Protein AF-A0A357J314-F1 (afdb_monomer_lite)

Structure (mmCIF, N/CA/C/O backbone):
data_AF-A0A357J314-F1
#
_entry.id   AF-A0A357J314-F1
#
loop_
_atom_site.group_PDB
_atom_site.id
_atom_site.type_symbol
_atom_site.label_atom_id
_atom_site.label_alt_id
_atom_site.label_comp_id
_atom_site.label_asym_id
_atom_site.label_entity_id
_atom_site.label_seq_id
_atom_site.pdbx_PDB_ins_code
_atom_site.Cartn_x
_atom_site.Cartn_y
_atom_site.Cartn_z
_atom_site.occupancy
_atom_site.B_iso_or_equiv
_atom_site.auth_seq_id
_atom_site.auth_comp_id
_atom_site.auth_asym_id
_atom_site.auth_atom_id
_atom_site.pdbx_PDB_model_num
ATOM 1 N N . THR A 1 1 ? 18.675 20.549 -13.253 1.00 74.50 1 THR A N 1
ATOM 2 C CA . THR A 1 1 ? 19.525 21.330 -12.322 1.00 74.50 1 THR A CA 1
ATOM 3 C C . THR A 1 1 ? 19.207 20.917 -10.888 1.00 74.50 1 THR A C 1
ATOM 5 O O . THR A 1 1 ? 18.113 20.408 -10.665 1.00 74.50 1 THR A O 1
ATOM 8 N N . PRO A 1 2 ? 20.093 21.130 -9.898 1.00 79.44 2 PRO A N 1
ATOM 9 C CA . PRO A 1 2 ? 19.825 20.752 -8.498 1.00 79.44 2 PRO A CA 1
ATOM 10 C C . PRO A 1 2 ? 18.521 21.341 -7.917 1.00 79.44 2 PRO A C 1
ATOM 12 O O . PRO A 1 2 ? 17.853 20.723 -7.087 1.00 79.44 2 PRO A O 1
ATOM 15 N N . ALA A 1 3 ? 18.118 22.524 -8.393 1.00 76.69 3 ALA A N 1
ATOM 16 C CA . ALA A 1 3 ? 16.853 23.160 -8.027 1.00 76.69 3 ALA A CA 1
ATOM 17 C C . ALA A 1 3 ? 15.620 22.394 -8.553 1.00 76.69 3 ALA A C 1
ATOM 19 O O . ALA A 1 3 ? 14.640 22.232 -7.828 1.00 76.69 3 ALA A O 1
ATOM 20 N N . GLU A 1 4 ? 15.676 21.875 -9.783 1.00 78.06 4 GLU A N 1
ATOM 21 C CA . GLU A 1 4 ? 14.593 21.078 -10.384 1.00 78.06 4 GLU A CA 1
ATOM 22 C C . GLU A 1 4 ? 14.422 19.723 -9.682 1.00 78.06 4 GLU A C 1
ATOM 24 O O . GLU A 1 4 ? 13.295 19.294 -9.433 1.00 78.06 4 GLU A O 1
ATOM 29 N N . GLU A 1 5 ? 15.523 19.070 -9.299 1.00 80.06 5 GLU A N 1
ATOM 30 C CA . GLU A 1 5 ? 15.489 17.813 -8.536 1.00 80.06 5 GLU A CA 1
ATOM 31 C C . GLU A 1 5 ? 14.842 18.006 -7.157 1.00 80.06 5 GLU A C 1
ATOM 33 O O . GLU A 1 5 ? 14.001 17.207 -6.741 1.00 80.06 5 GLU A O 1
ATOM 38 N N . THR A 1 6 ? 15.164 19.109 -6.476 1.00 87.19 6 THR A N 1
ATOM 39 C CA . THR A 1 6 ? 14.591 19.452 -5.164 1.00 87.19 6 THR A CA 1
ATOM 40 C C . THR A 1 6 ? 13.088 19.742 -5.257 1.00 87.19 6 THR A C 1
ATOM 42 O O . THR A 1 6 ? 12.303 19.292 -4.414 1.00 87.19 6 THR A O 1
ATOM 45 N N . ALA A 1 7 ? 12.658 20.450 -6.306 1.00 87.62 7 ALA A N 1
ATOM 46 C CA . ALA A 1 7 ? 11.243 20.707 -6.570 1.00 87.62 7 ALA A CA 1
ATOM 47 C C . ALA A 1 7 ? 10.473 19.406 -6.858 1.00 87.62 7 ALA A C 1
ATOM 49 O O . ALA A 1 7 ? 9.392 19.192 -6.306 1.00 87.62 7 ALA A O 1
ATOM 50 N N . MET A 1 8 ? 11.054 18.502 -7.654 1.00 87.44 8 MET A N 1
ATOM 51 C CA . MET A 1 8 ? 10.465 17.194 -7.955 1.00 87.44 8 MET A CA 1
ATOM 52 C C . MET A 1 8 ? 10.308 16.332 -6.696 1.00 87.44 8 MET A C 1
ATOM 54 O O . MET A 1 8 ? 9.241 15.765 -6.459 1.00 87.44 8 MET A O 1
ATOM 58 N N . GLN A 1 9 ? 11.340 16.259 -5.852 1.00 88.62 9 GLN A N 1
ATOM 59 C CA . GLN A 1 9 ? 11.272 15.525 -4.584 1.00 88.62 9 GLN A CA 1
ATOM 60 C C . GLN A 1 9 ? 10.189 16.087 -3.657 1.00 88.62 9 GLN A C 1
ATOM 62 O O . GLN A 1 9 ? 9.415 15.323 -3.077 1.00 88.62 9 GLN A O 1
ATOM 67 N N . SER A 1 10 ? 10.092 17.415 -3.562 1.00 91.75 10 SER A N 1
ATOM 68 C CA . SER A 1 10 ? 9.077 18.090 -2.745 1.00 91.75 10 SER A CA 1
ATOM 69 C C . SER A 1 10 ? 7.663 17.778 -3.237 1.00 91.75 10 SER A C 1
ATOM 71 O O . SER A 1 10 ? 6.792 17.427 -2.441 1.00 91.75 10 SER A O 1
ATOM 73 N N . PHE A 1 11 ? 7.451 17.811 -4.554 1.00 90.88 11 PHE A N 1
ATOM 74 C CA . PHE A 1 11 ? 6.178 17.453 -5.175 1.00 90.88 11 PHE A CA 1
ATOM 75 C C . PHE A 1 11 ? 5.784 15.994 -4.903 1.00 90.88 11 PHE A C 1
ATOM 77 O O . PHE A 1 11 ? 4.656 15.715 -4.491 1.00 90.88 11 PHE A O 1
ATOM 84 N N . ILE A 1 12 ? 6.717 15.051 -5.076 1.00 88.44 12 ILE A N 1
ATOM 85 C CA . ILE A 1 12 ? 6.486 13.627 -4.783 1.00 88.44 12 ILE A CA 1
ATOM 86 C C . ILE A 1 12 ? 6.124 13.431 -3.306 1.00 88.44 12 ILE A C 1
ATOM 88 O O . ILE A 1 12 ? 5.195 12.681 -2.989 1.00 88.44 12 ILE A O 1
ATOM 92 N N . HIS A 1 13 ? 6.815 14.130 -2.404 1.00 88.19 13 HIS A N 1
ATOM 93 C CA . HIS A 1 13 ? 6.535 14.069 -0.975 1.00 88.19 13 HIS A CA 1
ATOM 94 C C . HIS A 1 13 ? 5.131 14.591 -0.642 1.00 88.19 13 HIS A C 1
ATOM 96 O O . HIS A 1 13 ? 4.372 13.919 0.060 1.00 88.19 13 HIS A O 1
AT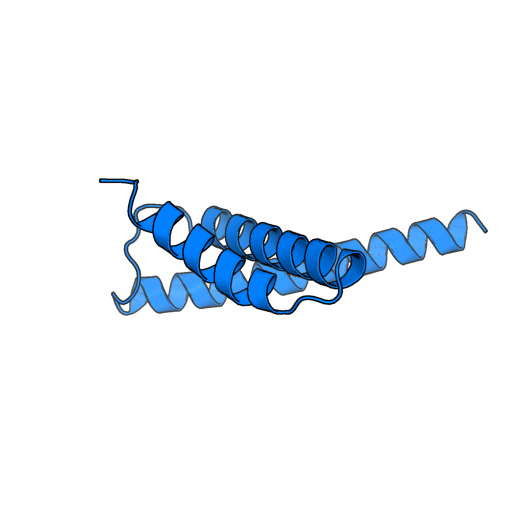OM 102 N N . GLU A 1 14 ? 4.750 15.746 -1.190 1.00 93.38 14 GLU A N 1
ATOM 103 C CA . GLU A 1 14 ? 3.425 16.341 -0.995 1.00 93.38 14 GLU A CA 1
ATOM 104 C C . GLU A 1 14 ? 2.311 15.420 -1.511 1.00 93.38 14 GLU A C 1
ATOM 106 O O . GLU A 1 14 ? 1.295 15.216 -0.838 1.00 93.38 14 GLU A O 1
ATOM 111 N N . MET A 1 15 ? 2.507 14.802 -2.681 1.00 90.25 15 MET A N 1
ATOM 112 C CA . MET A 1 15 ? 1.582 13.789 -3.180 1.00 90.25 15 MET A CA 1
ATOM 113 C C . MET A 1 15 ? 1.454 12.640 -2.181 1.00 90.25 15 MET A C 1
ATOM 115 O O . MET A 1 15 ? 0.338 12.322 -1.768 1.00 90.25 15 MET A O 1
ATOM 119 N N . GLY A 1 16 ? 2.572 12.050 -1.745 1.00 88.06 16 GLY A N 1
ATOM 120 C CA . GLY A 1 16 ? 2.578 10.956 -0.771 1.00 88.06 16 GLY A CA 1
ATOM 121 C C . GLY A 1 16 ? 1.790 11.289 0.500 1.00 88.06 16 GLY A C 1
ATOM 122 O O . GLY A 1 16 ? 0.951 10.497 0.937 1.00 88.06 16 GLY A O 1
ATOM 123 N N . GLN A 1 17 ? 1.969 12.498 1.037 1.00 90.69 17 GLN A N 1
ATOM 124 C CA . GLN A 1 17 ? 1.219 12.983 2.199 1.00 90.69 17 GLN A CA 1
ATOM 125 C C . GLN A 1 17 ? -0.290 13.107 1.930 1.00 90.69 17 GLN A C 1
ATOM 127 O O . GLN A 1 17 ? -1.103 12.705 2.772 1.00 90.69 17 GLN A O 1
ATOM 132 N N . LYS A 1 18 ? -0.695 13.618 0.759 1.00 93.81 18 LYS A N 1
ATOM 133 C CA . LYS A 1 18 ? -2.115 13.710 0.364 1.00 93.81 18 LYS A CA 1
ATOM 134 C C . LYS A 1 18 ? -2.765 12.329 0.270 1.00 93.81 18 LYS A C 1
ATOM 136 O O . LYS A 1 18 ? -3.860 12.131 0.803 1.00 93.81 18 LYS A O 1
ATOM 141 N N . TRP A 1 19 ? -2.091 11.366 -0.359 1.00 92.88 19 TRP A N 1
ATOM 142 C CA . TRP A 1 19 ? -2.574 9.985 -0.461 1.00 92.88 19 TRP A CA 1
ATOM 143 C C . T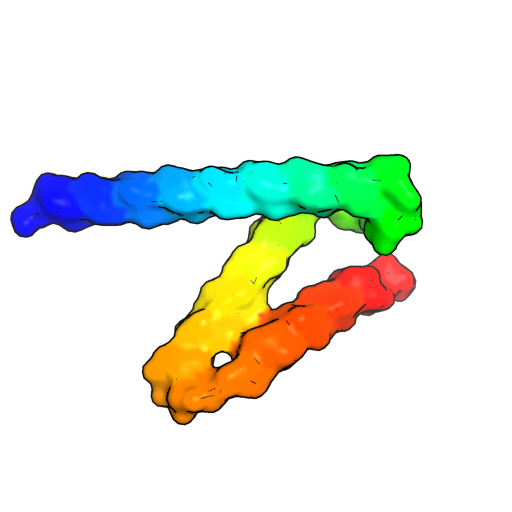RP A 1 19 ? -2.697 9.328 0.915 1.00 92.88 19 TRP A C 1
ATOM 145 O O . TRP A 1 19 ? -3.741 8.754 1.232 1.00 92.88 19 TRP A O 1
ATOM 155 N N . GLN A 1 20 ? -1.683 9.483 1.770 1.00 92.50 20 GLN A N 1
ATOM 156 C CA . GLN A 1 20 ? -1.713 8.957 3.133 1.00 92.50 20 GLN A CA 1
ATOM 157 C C . GLN A 1 20 ? -2.863 9.556 3.949 1.00 92.50 20 GLN A C 1
ATOM 159 O O . GLN A 1 20 ? -3.584 8.825 4.624 1.00 92.50 20 GLN A O 1
ATOM 164 N N . THR A 1 21 ? -3.086 10.866 3.851 1.00 95.62 21 THR A N 1
ATOM 165 C CA . THR A 1 21 ? -4.173 11.554 4.564 1.00 95.62 21 THR A CA 1
ATOM 166 C C . THR A 1 21 ? -5.546 11.019 4.154 1.00 95.62 21 THR A C 1
ATOM 168 O O . THR A 1 21 ? -6.380 10.723 5.013 1.00 95.62 21 THR A O 1
ATOM 171 N N . ARG A 1 22 ? -5.772 10.827 2.848 1.00 95.8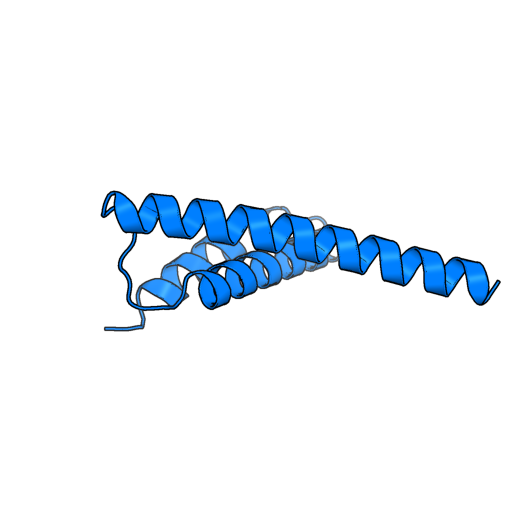8 22 ARG A N 1
ATOM 172 C CA . ARG A 1 22 ? -7.023 10.256 2.323 1.00 95.88 22 ARG A CA 1
ATOM 173 C C . ARG A 1 22 ? -7.245 8.822 2.798 1.00 95.88 22 ARG A C 1
ATOM 175 O O . ARG A 1 22 ? -8.346 8.496 3.237 1.00 95.88 22 ARG A O 1
ATOM 182 N N . LEU A 1 23 ? -6.205 7.990 2.773 1.00 93.88 23 LEU A N 1
ATOM 183 C CA . LEU A 1 23 ? -6.281 6.610 3.260 1.00 93.88 23 LEU A CA 1
ATOM 184 C C . LEU A 1 23 ? -6.579 6.544 4.759 1.00 93.88 23 LEU A C 1
ATOM 186 O O . LEU A 1 23 ? -7.413 5.749 5.178 1.00 93.88 23 LEU A O 1
ATOM 190 N N . ILE A 1 24 ? -5.967 7.412 5.568 1.00 95.56 24 ILE A N 1
ATOM 191 C CA . ILE A 1 24 ? -6.260 7.494 7.006 1.00 95.56 24 ILE A CA 1
ATOM 192 C C . ILE A 1 24 ? -7.730 7.838 7.242 1.00 95.56 24 ILE A C 1
ATOM 194 O O . ILE A 1 24 ? -8.373 7.209 8.082 1.00 95.56 24 ILE A O 1
ATOM 198 N N . ALA A 1 25 ? -8.263 8.827 6.521 1.00 96.38 25 ALA A N 1
ATOM 199 C CA . ALA A 1 25 ? -9.662 9.224 6.645 1.00 96.38 25 ALA A CA 1
ATOM 200 C C . ALA A 1 25 ? -10.612 8.077 6.266 1.00 96.38 25 ALA A C 1
ATOM 202 O O . ALA A 1 25 ? -11.561 7.803 6.999 1.00 96.38 25 ALA A O 1
ATOM 203 N N . TYR A 1 26 ? -10.314 7.369 5.173 1.00 94.06 26 TYR A N 1
ATOM 204 C CA . TYR A 1 26 ? -11.065 6.187 4.754 1.00 94.06 26 TYR A CA 1
ATOM 205 C C . TYR A 1 26 ? -11.034 5.081 5.818 1.00 94.06 26 TYR A C 1
ATOM 207 O O . TYR A 1 26 ? -12.083 4.636 6.273 1.00 94.06 26 TYR A O 1
ATOM 215 N N . ILE A 1 27 ? -9.848 4.703 6.299 1.00 93.00 27 ILE A N 1
ATOM 216 C CA . ILE A 1 27 ? -9.687 3.652 7.314 1.00 93.00 27 ILE A CA 1
ATOM 217 C C . ILE A 1 27 ? -10.427 4.014 8.608 1.00 93.00 27 ILE A C 1
ATOM 219 O O . ILE A 1 27 ? -11.129 3.180 9.174 1.00 93.00 27 ILE A O 1
ATOM 223 N N . ARG A 1 28 ? -10.330 5.271 9.064 1.00 95.00 28 ARG A N 1
ATOM 224 C CA . ARG A 1 28 ? -11.072 5.751 10.242 1.00 95.00 28 ARG A CA 1
ATOM 225 C C . ARG A 1 28 ? -12.583 5.635 10.059 1.00 95.00 28 ARG A C 1
ATOM 227 O O . ARG A 1 28 ? -13.264 5.262 11.010 1.00 95.00 28 ARG A O 1
ATOM 234 N N . LYS A 1 29 ? -13.094 5.934 8.862 1.00 95.06 29 LYS A N 1
ATOM 235 C CA . LYS A 1 29 ? -14.515 5.780 8.532 1.00 95.06 29 LYS A CA 1
ATOM 236 C C . LYS A 1 29 ? -14.940 4.312 8.587 1.00 95.06 29 LYS A C 1
ATOM 238 O O . LYS A 1 29 ? -15.937 4.001 9.228 1.00 95.06 29 LYS A O 1
ATOM 243 N N . GLU A 1 30 ? -14.178 3.401 7.986 1.00 92.19 30 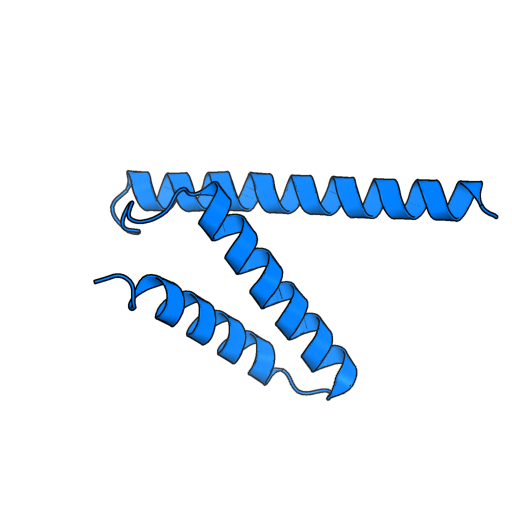GLU A N 1
ATOM 244 C CA . GLU A 1 30 ? -14.504 1.967 8.026 1.00 92.19 30 GLU A CA 1
ATOM 245 C C . GLU A 1 30 ? -14.457 1.410 9.466 1.00 92.19 30 GLU A C 1
ATOM 247 O O . GLU A 1 30 ? -15.322 0.629 9.865 1.00 92.19 30 GLU A O 1
ATOM 252 N N . MET A 1 31 ? -13.523 1.896 10.293 1.00 92.81 31 MET A N 1
ATOM 253 C CA . MET A 1 31 ? -13.460 1.595 11.732 1.00 92.81 31 MET A CA 1
ATOM 254 C C . MET A 1 31 ? -14.601 2.213 12.554 1.00 92.81 31 MET A C 1
ATOM 256 O O . MET A 1 31 ? -14.923 1.711 13.635 1.00 92.81 31 MET A O 1
ATOM 260 N N . SER A 1 32 ? -15.183 3.338 12.125 1.00 94.31 32 SER A N 1
ATOM 261 C CA . SER A 1 32 ? -16.310 3.954 12.837 1.00 94.31 32 SER A CA 1
ATOM 262 C C . SER A 1 32 ? -17.619 3.218 12.578 1.00 94.31 32 SER A C 1
ATOM 264 O O . SER A 1 32 ? -18.481 3.218 13.447 1.00 94.31 32 SER A O 1
ATOM 266 N N . ILE A 1 33 ? -17.748 2.568 11.417 1.00 95.06 33 ILE A N 1
ATOM 267 C CA . ILE A 1 33 ? -18.925 1.768 11.040 1.00 95.06 33 ILE A CA 1
ATOM 268 C C . ILE A 1 33 ? -18.758 0.266 11.323 1.00 95.06 33 ILE A C 1
ATOM 270 O O . ILE A 1 33 ? -19.581 -0.531 10.887 1.00 95.06 33 ILE A O 1
ATOM 274 N N . GLY A 1 34 ? -17.692 -0.127 12.027 1.00 89.38 34 GLY A N 1
ATOM 275 C CA . GLY A 1 34 ? -17.469 -1.507 12.473 1.00 89.38 34 GLY A CA 1
ATOM 276 C C . GLY A 1 34 ? -17.033 -2.493 11.384 1.00 89.38 34 GLY A C 1
ATOM 277 O O . GLY A 1 34 ? -16.997 -3.688 11.644 1.00 89.38 34 GLY A O 1
ATOM 278 N N . ARG A 1 35 ? -16.683 -2.023 10.179 1.00 87.56 35 ARG A N 1
ATOM 279 C CA . ARG A 1 35 ? -16.204 -2.888 9.082 1.00 87.56 35 ARG A CA 1
ATOM 280 C C . ARG A 1 35 ? -14.736 -3.275 9.202 1.00 87.56 35 ARG A C 1
ATOM 282 O O . ARG A 1 35 ? -14.303 -4.225 8.560 1.00 87.56 35 ARG A O 1
ATOM 289 N N . LEU A 1 36 ? -13.974 -2.523 9.989 1.00 85.25 36 LEU A N 1
ATOM 290 C CA . LEU A 1 36 ? -12.569 -2.791 10.248 1.00 85.25 36 LEU A CA 1
ATOM 291 C C . LEU A 1 36 ? -12.295 -2.725 11.749 1.00 85.25 36 LEU A C 1
ATOM 293 O O . LEU A 1 36 ? -12.643 -1.745 12.413 1.00 85.25 36 LEU A O 1
ATOM 297 N N . GLU A 1 37 ? -11.643 -3.756 12.274 1.00 82.62 37 GLU A N 1
ATOM 298 C CA . GLU A 1 37 ? -11.253 -3.812 13.678 1.00 82.62 37 GLU A CA 1
ATOM 299 C C . GLU A 1 37 ? -10.166 -2.783 14.008 1.00 82.62 37 GLU A C 1
ATOM 301 O O . GLU A 1 37 ? -9.270 -2.488 13.214 1.00 82.62 37 GLU A O 1
ATOM 306 N N . ARG A 1 38 ? -10.211 -2.242 15.229 1.00 80.31 38 ARG A N 1
ATOM 307 C CA . ARG A 1 38 ? -9.297 -1.185 15.696 1.00 80.31 38 ARG A CA 1
ATOM 308 C C . ARG A 1 38 ? -7.987 -1.726 16.280 1.00 80.31 38 ARG A C 1
ATOM 310 O O . ARG A 1 38 ? -7.401 -1.084 17.146 1.00 80.31 38 ARG A O 1
ATOM 317 N N . LYS A 1 39 ? -7.522 -2.884 15.802 1.00 83.12 39 LYS A N 1
ATOM 318 C CA . LYS A 1 39 ? -6.288 -3.539 16.277 1.00 83.12 39 LYS A CA 1
ATOM 319 C C . LYS A 1 39 ? -5.040 -2.682 16.045 1.00 83.12 39 LYS A C 1
ATOM 321 O O . LYS A 1 39 ? -4.125 -2.680 16.861 1.00 83.12 39 LYS A O 1
ATOM 326 N N . LEU A 1 40 ? -5.020 -1.904 14.959 1.00 81.19 40 LEU A N 1
ATOM 327 C CA . LEU A 1 40 ? -3.914 -1.012 14.612 1.00 81.19 40 LEU A CA 1
ATOM 328 C C . LEU A 1 40 ? -4.378 0.437 14.426 1.00 81.19 40 LEU A C 1
ATOM 330 O O . LEU A 1 40 ? -5.486 0.680 13.945 1.00 81.19 40 LEU A O 1
ATOM 334 N N . PRO A 1 41 ? -3.511 1.430 14.705 1.00 90.75 41 PRO A N 1
ATOM 335 C CA . PRO A 1 41 ? -3.797 2.815 14.360 1.00 90.75 41 PRO A CA 1
ATOM 336 C C . PRO A 1 41 ? -4.018 2.980 12.850 1.00 90.75 41 PRO A C 1
ATOM 338 O O . PRO A 1 41 ? -3.214 2.506 12.043 1.00 90.75 41 PRO A O 1
ATOM 341 N N . ALA A 1 42 ? -5.038 3.750 12.458 1.00 91.06 42 ALA A N 1
ATOM 342 C CA . ALA A 1 42 ? -5.359 4.011 11.049 1.00 91.06 42 ALA A CA 1
ATOM 343 C C . ALA A 1 42 ? -4.162 4.539 10.229 1.00 91.06 42 ALA A C 1
ATOM 345 O O . ALA A 1 42 ? -3.998 4.193 9.064 1.00 91.06 42 ALA A O 1
ATOM 346 N N . ALA A 1 43 ? -3.283 5.335 10.848 1.00 92.19 43 ALA A N 1
ATOM 347 C CA . ALA A 1 43 ? -2.057 5.827 10.218 1.00 92.19 43 ALA A CA 1
ATOM 348 C C . ALA A 1 43 ? -1.046 4.718 9.889 1.00 92.19 43 ALA A C 1
ATOM 350 O O . ALA A 1 43 ? -0.395 4.776 8.846 1.00 92.19 43 ALA A O 1
ATOM 351 N N . SER A 1 44 ? -0.929 3.709 10.756 1.00 90.38 44 SER A N 1
ATOM 352 C CA . SER A 1 44 ? -0.068 2.546 10.523 1.00 90.38 44 SER A CA 1
ATOM 353 C C . SER A 1 44 ? -0.596 1.721 9.350 1.00 90.38 44 SER A C 1
ATOM 355 O O . SER A 1 44 ? 0.153 1.397 8.430 1.00 90.38 44 SER A O 1
ATOM 357 N N . LEU A 1 45 ? -1.908 1.473 9.327 1.00 89.19 45 LEU A N 1
ATOM 358 C CA . LEU A 1 45 ? -2.570 0.747 8.243 1.00 89.19 45 LEU A CA 1
ATOM 359 C C . LEU A 1 45 ? -2.440 1.463 6.899 1.00 89.19 45 LEU A C 1
ATOM 361 O O . LEU A 1 45 ? -2.017 0.849 5.925 1.00 89.19 45 LEU A O 1
ATOM 365 N N . ALA A 1 46 ? -2.700 2.772 6.854 1.00 91.19 46 ALA A N 1
ATOM 366 C CA . ALA A 1 46 ? -2.553 3.565 5.635 1.00 91.19 46 ALA A CA 1
ATOM 367 C C . ALA A 1 46 ? -1.125 3.502 5.070 1.00 91.19 46 ALA A C 1
ATOM 369 O O . ALA A 1 46 ? -0.939 3.357 3.862 1.00 91.19 46 ALA A O 1
ATOM 370 N N . ARG A 1 47 ? -0.108 3.561 5.942 1.00 89.38 47 ARG A N 1
ATOM 371 C CA . ARG A 1 47 ? 1.298 3.423 5.538 1.00 89.38 47 ARG A CA 1
ATOM 372 C C . ARG A 1 47 ? 1.581 2.039 4.949 1.00 89.38 47 ARG A C 1
ATOM 374 O O . ARG A 1 47 ? 2.226 1.955 3.910 1.00 89.38 47 ARG A O 1
ATOM 381 N N . ARG A 1 48 ? 1.088 0.969 5.580 1.00 88.50 48 ARG A N 1
ATOM 382 C CA . ARG A 1 48 ? 1.254 -0.411 5.088 1.00 88.50 48 ARG A CA 1
ATOM 383 C C . ARG A 1 48 ? 0.590 -0.613 3.725 1.00 88.50 48 ARG A C 1
ATOM 385 O O . ARG A 1 48 ? 1.230 -1.154 2.831 1.00 88.50 48 ARG A O 1
ATOM 392 N N . MET A 1 49 ? -0.634 -0.110 3.541 1.00 88.69 49 MET A N 1
ATOM 393 C CA . MET A 1 49 ? -1.339 -0.161 2.251 1.00 88.69 49 MET A CA 1
ATOM 394 C C . MET A 1 49 ? -0.559 0.556 1.146 1.00 88.69 49 MET A C 1
ATOM 396 O O . MET A 1 49 ? -0.399 0.015 0.055 1.00 88.69 49 MET A O 1
ATOM 400 N N . LEU A 1 50 ? -0.041 1.757 1.430 1.00 89.50 50 LEU A N 1
ATOM 401 C CA . LEU A 1 50 ? 0.766 2.510 0.467 1.00 89.50 50 LEU A CA 1
ATOM 402 C C . LEU A 1 50 ? 2.029 1.752 0.067 1.00 89.50 50 LEU A C 1
ATOM 404 O O . LEU A 1 50 ? 2.333 1.676 -1.119 1.00 89.50 50 LEU A O 1
ATOM 408 N N . LEU A 1 51 ? 2.748 1.180 1.034 1.00 89.50 51 LEU A N 1
ATOM 409 C CA . LEU A 1 51 ? 3.968 0.421 0.760 1.00 89.50 51 LEU A CA 1
ATOM 410 C C . LEU A 1 51 ? 3.687 -0.835 -0.068 1.00 89.50 51 LEU A C 1
ATOM 412 O O . LEU A 1 51 ? 4.401 -1.078 -1.037 1.00 89.50 51 LEU A O 1
ATOM 416 N N . ALA A 1 52 ? 2.633 -1.587 0.258 1.00 91.12 52 ALA A N 1
ATOM 417 C CA . ALA A 1 52 ? 2.231 -2.759 -0.518 1.00 91.12 52 ALA A CA 1
ATOM 418 C C . ALA A 1 52 ? 1.891 -2.376 -1.968 1.00 91.12 52 ALA A C 1
ATOM 420 O O . ALA A 1 52 ? 2.383 -2.995 -2.909 1.00 91.12 52 ALA A O 1
ATOM 421 N N . HIS A 1 53 ? 1.130 -1.294 -2.159 1.00 90.56 53 HIS A N 1
ATOM 422 C CA . HIS A 1 53 ? 0.772 -0.807 -3.489 1.00 90.56 53 HIS A CA 1
ATOM 423 C C . HIS A 1 53 ? 1.987 -0.311 -4.293 1.00 90.56 53 HIS A C 1
ATOM 425 O O . HIS A 1 53 ? 2.113 -0.618 -5.475 1.00 90.56 53 HIS A O 1
ATOM 431 N N . GLN A 1 54 ? 2.916 0.419 -3.665 1.00 91.75 54 GLN A N 1
ATOM 432 C CA . GLN A 1 54 ? 4.161 0.849 -4.318 1.00 91.75 54 GLN A CA 1
ATOM 433 C C . GLN A 1 54 ? 5.071 -0.339 -4.663 1.00 91.75 54 GLN A C 1
ATOM 435 O O . GLN A 1 54 ? 5.683 -0.352 -5.734 1.00 91.75 54 GLN A O 1
ATOM 440 N N . GLY A 1 55 ? 5.121 -1.357 -3.799 1.00 93.44 55 GLY A N 1
ATOM 441 C CA . GLY A 1 55 ? 5.780 -2.629 -4.087 1.00 93.44 55 GLY A CA 1
ATOM 442 C C . GLY A 1 55 ? 5.185 -3.305 -5.323 1.00 93.44 55 GLY A C 1
ATOM 443 O O . GLY A 1 55 ? 5.928 -3.643 -6.241 1.00 93.44 55 GLY A O 1
ATOM 444 N N . ALA A 1 56 ? 3.854 -3.395 -5.409 1.00 95.56 56 ALA A N 1
ATOM 445 C CA . ALA A 1 56 ? 3.160 -3.955 -6.570 1.00 95.56 56 ALA A CA 1
ATOM 446 C C . ALA A 1 56 ? 3.456 -3.190 -7.867 1.00 95.56 56 ALA A C 1
ATOM 448 O O . ALA A 1 56 ? 3.810 -3.803 -8.870 1.00 95.56 56 ALA A O 1
ATOM 449 N N . ILE A 1 57 ? 3.396 -1.850 -7.844 1.00 95.31 57 ILE A N 1
ATOM 450 C CA . ILE A 1 57 ? 3.765 -1.008 -8.997 1.00 95.31 57 ILE A CA 1
ATOM 451 C C . ILE A 1 57 ? 5.205 -1.289 -9.433 1.00 95.31 57 ILE A C 1
ATOM 453 O O . ILE A 1 57 ? 5.485 -1.380 -10.628 1.00 95.31 57 ILE A O 1
ATOM 457 N N . THR A 1 58 ? 6.123 -1.402 -8.473 1.00 96.56 58 THR A N 1
ATOM 458 C CA . THR A 1 58 ? 7.540 -1.661 -8.747 1.00 96.56 58 THR A CA 1
ATOM 459 C C . THR A 1 58 ? 7.720 -3.017 -9.422 1.00 96.56 58 THR A C 1
ATOM 461 O O . THR A 1 58 ? 8.352 -3.100 -10.473 1.00 96.56 58 THR A O 1
ATOM 464 N N . MET A 1 59 ? 7.100 -4.063 -8.876 1.00 97.62 59 MET A N 1
ATOM 465 C CA . MET A 1 59 ? 7.158 -5.410 -9.443 1.00 97.62 59 MET A CA 1
ATOM 466 C C . MET A 1 59 ? 6.501 -5.489 -10.821 1.00 97.62 59 MET A C 1
ATOM 468 O O . MET A 1 59 ? 7.074 -6.084 -11.734 1.00 97.62 59 MET A O 1
ATOM 472 N N . TRP A 1 60 ? 5.359 -4.830 -11.018 1.00 97.56 60 TRP A N 1
ATOM 473 C CA . TRP A 1 60 ? 4.712 -4.725 -12.325 1.00 97.56 60 TRP A CA 1
ATOM 474 C C . TRP A 1 60 ? 5.630 -4.067 -13.359 1.00 97.56 60 TRP A C 1
ATOM 476 O O . TRP A 1 60 ? 5.816 -4.610 -14.445 1.00 97.56 60 TRP A O 1
ATOM 486 N N . LYS A 1 61 ? 6.274 -2.945 -13.019 1.00 96.56 61 LYS A N 1
ATOM 487 C CA . LYS A 1 61 ? 7.212 -2.264 -13.927 1.00 96.56 61 LYS A CA 1
ATOM 488 C C . LYS A 1 61 ? 8.423 -3.122 -14.300 1.00 96.56 61 LYS A C 1
ATOM 490 O O . LYS A 1 61 ? 8.932 -2.980 -15.405 1.00 96.56 61 LYS A O 1
ATOM 495 N N . ILE A 1 62 ? 8.886 -3.983 -13.393 1.00 97.75 62 ILE A N 1
ATOM 496 C CA . ILE A 1 62 ? 10.041 -4.865 -13.623 1.00 97.75 62 ILE A CA 1
ATOM 497 C C . ILE A 1 62 ? 9.659 -6.085 -14.469 1.00 97.75 62 ILE A C 1
ATOM 499 O O . ILE A 1 62 ? 10.429 -6.514 -15.323 1.00 97.75 62 ILE A O 1
ATOM 503 N N . THR A 1 63 ? 8.491 -6.669 -14.216 1.00 97.62 63 THR A N 1
ATOM 504 C CA . THR A 1 63 ? 8.133 -8.007 -14.722 1.00 97.62 63 THR A CA 1
ATOM 505 C C . THR A 1 63 ? 7.067 -7.999 -15.815 1.00 97.62 63 THR A C 1
ATOM 507 O O . THR A 1 63 ? 6.881 -9.009 -16.489 1.00 97.62 63 THR A O 1
ATOM 510 N N . GLY A 1 64 ? 6.318 -6.903 -15.951 1.00 97.00 64 GLY A N 1
ATOM 511 C CA . GLY A 1 64 ? 5.131 -6.801 -16.798 1.00 97.00 64 GLY A CA 1
ATOM 512 C C . GLY A 1 64 ? 3.882 -7.504 -16.251 1.00 97.00 64 GLY A C 1
ATOM 513 O O . GLY A 1 64 ? 2.838 -7.444 -16.896 1.00 97.00 64 GLY A O 1
ATOM 514 N N . LYS A 1 65 ? 3.944 -8.154 -15.080 1.00 97.06 65 LYS A N 1
ATOM 515 C CA . LYS A 1 65 ? 2.817 -8.918 -14.518 1.00 97.06 65 LYS A CA 1
ATOM 516 C C . LYS A 1 65 ? 1.939 -8.049 -13.624 1.00 97.06 65 LYS A C 1
ATOM 518 O O . LYS A 1 65 ? 2.452 -7.303 -12.793 1.00 97.06 65 LYS A O 1
ATOM 523 N N . LEU 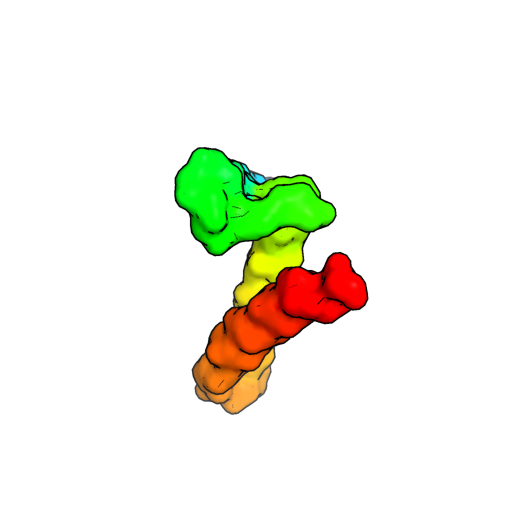A 1 66 ? 0.623 -8.159 -13.785 1.00 94.81 66 LEU A N 1
ATOM 524 C CA . LEU A 1 66 ? -0.353 -7.416 -12.97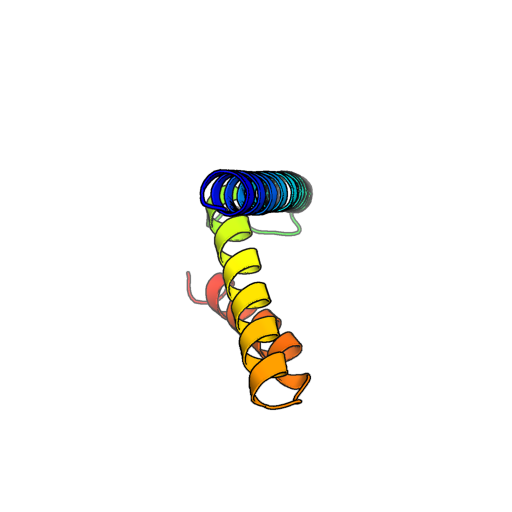9 1.00 94.81 66 LEU A CA 1
ATOM 525 C C . LEU A 1 66 ? -0.720 -8.132 -11.672 1.00 94.81 66 LEU A C 1
ATOM 527 O O . LEU A 1 66 ? -1.173 -7.476 -10.740 1.00 94.81 66 LEU A O 1
ATOM 531 N N . ASP A 1 67 ? -0.443 -9.432 -11.571 1.00 95.19 67 ASP A N 1
ATOM 532 C CA . ASP A 1 67 ? -0.791 -10.281 -10.422 1.00 95.19 67 ASP A CA 1
ATOM 533 C C . ASP A 1 67 ? -0.228 -9.750 -9.087 1.00 95.19 67 ASP A C 1
ATOM 535 O O . ASP A 1 67 ? -0.822 -9.940 -8.029 1.00 95.19 67 ASP A O 1
ATOM 539 N N . TYR A 1 68 ? 0.866 -8.978 -9.124 1.00 93.75 68 TYR A N 1
ATOM 540 C CA . TYR A 1 68 ? 1.444 -8.331 -7.941 1.00 93.75 68 TYR A CA 1
ATOM 541 C C . TYR A 1 68 ? 0.494 -7.356 -7.230 1.00 93.75 68 TYR A C 1
ATOM 543 O O . TYR A 1 68 ? 0.670 -7.088 -6.040 1.00 93.75 68 TYR A O 1
ATOM 551 N N . PHE A 1 69 ? -0.502 -6.802 -7.929 1.00 93.25 69 PHE A N 1
ATOM 552 C CA . PHE A 1 69 ? -1.529 -5.975 -7.294 1.00 93.25 69 PHE A CA 1
ATOM 553 C C . PHE A 1 69 ? -2.480 -6.814 -6.438 1.00 93.25 69 PHE A C 1
ATOM 555 O O . PHE A 1 69 ? -2.800 -6.400 -5.322 1.00 93.25 69 PHE A O 1
ATOM 562 N N . ASP A 1 70 ? -2.868 -7.995 -6.916 1.00 94.19 70 ASP A N 1
ATOM 563 C CA . ASP A 1 70 ? -3.700 -8.932 -6.161 1.00 94.19 70 ASP A CA 1
ATOM 564 C C . ASP A 1 70 ? -2.915 -9.510 -4.975 1.00 94.19 70 ASP A C 1
ATOM 566 O O . ASP A 1 70 ? -3.406 -9.520 -3.843 1.00 94.19 70 ASP A O 1
ATOM 570 N N . GLU A 1 71 ? -1.642 -9.866 -5.186 1.00 91.44 71 GLU A N 1
ATOM 571 C CA . GLU A 1 71 ? -0.736 -10.301 -4.116 1.00 91.44 71 GLU A CA 1
ATOM 572 C C . GLU A 1 71 ? -0.568 -9.231 -3.026 1.00 91.44 71 GLU A C 1
ATOM 574 O O . GLU A 1 71 ? -0.556 -9.547 -1.836 1.00 91.44 71 GLU A O 1
ATOM 579 N N . ALA A 1 72 ? -0.487 -7.947 -3.391 1.00 91.38 72 ALA A N 1
ATOM 580 C CA . ALA A 1 72 ? -0.404 -6.859 -2.417 1.00 91.38 72 ALA A CA 1
ATOM 581 C C . ALA A 1 72 ? -1.675 -6.726 -1.560 1.00 91.38 72 ALA A C 1
ATOM 583 O O . ALA A 1 72 ? -1.580 -6.400 -0.371 1.00 91.38 72 ALA A O 1
ATOM 584 N N . VAL A 1 73 ? -2.854 -6.997 -2.130 1.00 89.44 73 VAL A N 1
ATOM 585 C CA . VAL A 1 73 ? -4.122 -7.031 -1.382 1.00 89.44 73 VAL A CA 1
ATOM 586 C C . VAL A 1 73 ? -4.151 -8.221 -0.423 1.00 89.44 73 VAL A C 1
ATOM 588 O O . VAL A 1 73 ? -4.503 -8.045 0.746 1.00 89.44 73 VAL A O 1
ATOM 591 N N . GLU A 1 74 ? -3.741 -9.405 -0.879 1.00 88.56 74 GLU A N 1
ATOM 592 C CA . GLU A 1 74 ? -3.640 -10.610 -0.044 1.00 88.56 74 GLU A CA 1
ATOM 593 C C . GLU A 1 74 ? -2.654 -10.416 1.115 1.00 88.56 74 GLU A C 1
ATOM 595 O O . GLU A 1 74 ? -2.991 -10.667 2.272 1.00 88.56 74 GLU A O 1
ATOM 600 N N . LEU A 1 75 ? -1.460 -9.879 0.846 1.00 81.69 75 LEU A N 1
ATOM 601 C CA . LEU A 1 75 ? -0.465 -9.567 1.876 1.00 81.69 75 LEU A CA 1
ATOM 602 C C . LEU A 1 75 ? -1.014 -8.592 2.918 1.00 81.69 75 LEU A C 1
ATOM 604 O O . LEU A 1 75 ? -0.815 -8.782 4.121 1.00 81.69 75 LEU A O 1
ATOM 608 N N . PHE A 1 76 ? -1.736 -7.561 2.473 1.00 82.81 76 PHE A N 1
ATOM 609 C CA . PHE A 1 76 ? -2.370 -6.624 3.387 1.00 82.81 76 PHE A CA 1
ATOM 610 C C . PHE A 1 76 ? -3.430 -7.314 4.255 1.00 82.81 76 PHE A C 1
ATOM 612 O O . PHE A 1 76 ? -3.405 -7.148 5.476 1.00 82.81 76 PHE A O 1
ATOM 619 N N . ARG A 1 77 ? -4.306 -8.136 3.664 1.00 83.12 77 ARG A N 1
ATOM 620 C CA . ARG A 1 77 ? -5.333 -8.895 4.394 1.00 83.12 77 ARG A CA 1
ATOM 621 C C . ARG A 1 77 ? -4.715 -9.849 5.417 1.00 83.12 77 ARG A C 1
ATOM 623 O O . ARG A 1 77 ? -5.127 -9.852 6.573 1.00 83.12 77 ARG A O 1
ATOM 630 N N . ASN A 1 78 ? -3.679 -10.586 5.032 1.00 78.62 78 ASN A N 1
ATOM 631 C CA . ASN A 1 78 ? -2.967 -11.501 5.923 1.00 78.62 78 ASN A CA 1
ATOM 632 C C . ASN A 1 78 ? -2.299 -10.758 7.087 1.00 78.62 78 ASN A C 1
ATOM 634 O O . ASN A 1 78 ? -2.341 -11.226 8.222 1.00 78.62 78 ASN A O 1
ATOM 638 N N . SER A 1 79 ? -1.761 -9.559 6.840 1.00 73.00 79 SER A N 1
ATOM 639 C CA . SER A 1 79 ? -1.180 -8.723 7.899 1.00 73.00 79 SER A CA 1
ATOM 640 C C . SER A 1 79 ? -2.200 -8.219 8.926 1.00 73.00 79 SER A C 1
ATOM 642 O O . SER A 1 79 ? -1.809 -7.858 10.035 1.00 73.00 79 SER A O 1
ATOM 644 N N . LEU A 1 80 ? -3.488 -8.183 8.564 1.00 75.19 80 LEU A N 1
ATOM 645 C CA . LEU A 1 80 ? -4.589 -7.885 9.481 1.00 75.19 80 LEU A CA 1
ATOM 646 C C . LEU A 1 80 ? -5.032 -9.128 10.264 1.00 75.19 80 LEU A C 1
ATOM 648 O O . LEU A 1 80 ? -5.417 -8.997 11.421 1.00 75.19 80 LEU A O 1
ATOM 652 N N . ALA A 1 81 ? -4.978 -10.308 9.638 1.00 73.88 81 ALA A N 1
ATOM 653 C CA . ALA A 1 81 ? -5.445 -11.570 10.211 1.00 73.88 81 ALA A CA 1
ATOM 654 C C . ALA A 1 81 ? -4.440 -12.226 11.177 1.00 73.88 81 ALA A C 1
ATOM 656 O O . ALA A 1 81 ? -4.846 -12.840 12.151 1.00 73.88 81 ALA A O 1
ATOM 657 N N . GLN A 1 82 ? -3.130 -12.082 10.956 1.00 61.25 82 GLN A N 1
ATOM 658 C CA . GLN A 1 82 ? -2.080 -12.685 11.803 1.00 61.25 82 GLN A CA 1
ATOM 659 C C . GLN A 1 82 ? -1.855 -11.964 13.150 1.00 61.25 82 GLN A C 1
ATOM 661 O O . GLN A 1 82 ? -0.792 -12.101 13.750 1.00 61.25 82 GLN A O 1
ATOM 666 N N . GLN A 1 83 ? -2.798 -11.135 13.601 1.00 57.97 83 GLN A N 1
ATOM 667 C CA . GLN A 1 83 ? -2.670 -10.355 14.843 1.00 57.97 83 GLN A CA 1
ATOM 668 C C . GLN A 1 83 ? -3.639 -10.813 15.944 1.00 57.97 83 GLN A C 1
ATOM 670 O O . GLN A 1 83 ? -3.951 -10.020 16.833 1.00 57.97 83 GLN A O 1
ATOM 675 N N . ASP A 1 84 ? -4.099 -12.065 15.857 1.00 45.59 84 ASP A N 1
ATOM 676 C CA . ASP A 1 84 ? -4.816 -12.793 16.912 1.00 45.59 84 ASP A CA 1
ATOM 677 C C . ASP A 1 84 ? -3.857 -13.646 17.754 1.00 45.59 84 ASP A C 1
ATOM 679 O O . ASP A 1 84 ? -2.991 -14.330 17.157 1.00 45.59 84 ASP A O 1
#

Radius of gyration: 15.54 Å; chains: 1; bounding box: 39×36×34 Å

pLDDT: mean 88.45, std 8.95, range [45.59, 97.75]

Secondary structure (DSSP, 8-state):
-HHHHHHHHHHHHHHHHHHHHHHHHHHHHHHHTTSS-TTS-HHHHHHHHHHHHHHHHHHHHHH--SHHHHHHHHHHHHHHHTT-

Foldseek 3Di:
DVVVVVVVVVVVVVVVVVQLVVQLVVQVVCVVVVNADPLDRSSVLSVLLVVQCVVQVVCCVVPVDNCSNVVSVVVSVVVRVVSD

Sequence (84 aa):
TPAEETAMQSFIHEMGQKWQTRLIAYIRKEMSIGRLERKLPAASLARRMLLAHQGAITMWKITGKLDYFDEAVELFRNSLAQQD